Protein AF-A0A8C7A6L4-F1 (afdb_monomer)

pLDDT: mean 85.03, std 14.27, range [32.84, 98.69]

Foldseek 3Di:
DPPPDDQQDADDDDPVCVVPDDPVVVVVNVVSNVSNVVVVVVVVCVCVPPVVVVVVVVVVVVVVVVVVVVVVVVVVVVVVVVVVVVVVVVVVVVVVVVVVPPPDPVVVVCVVDDVVRVVVVVVVVVVVVVVVVCVVCVVVVVVVVVPPDDDDDDDD

Structure (mmCIF, N/CA/C/O backbone):
data_AF-A0A8C7A6L4-F1
#
_entry.id   AF-A0A8C7A6L4-F1
#
loop_
_atom_site.group_PDB
_atom_site.id
_atom_site.type_symbol
_atom_site.label_atom_id
_atom_site.label_alt_id
_atom_site.label_comp_id
_atom_site.label_asym_id
_atom_site.label_entity_id
_atom_site.label_seq_id
_atom_site.pdbx_PDB_ins_code
_atom_site.Cartn_x
_atom_site.Cartn_y
_atom_site.Cartn_z
_atom_site.occupancy
_atom_site.B_iso_or_equiv
_atom_site.auth_seq_id
_atom_site.auth_comp_id
_atom_site.auth_asym_id
_atom_site.auth_atom_id
_atom_site.pdbx_PDB_model_num
ATOM 1 N N . MET A 1 1 ? 13.684 17.029 -31.801 1.00 32.84 1 MET A N 1
ATOM 2 C CA . MET A 1 1 ? 13.966 17.059 -33.250 1.00 32.84 1 MET A CA 1
ATOM 3 C C . MET A 1 1 ? 15.321 16.404 -33.445 1.00 32.84 1 MET A C 1
ATOM 5 O O . MET A 1 1 ? 16.328 17.048 -33.192 1.00 32.84 1 MET A O 1
ATOM 9 N N . THR A 1 2 ? 15.360 15.109 -33.750 1.00 44.78 2 THR A N 1
ATOM 10 C CA . THR A 1 2 ? 16.610 14.430 -34.107 1.00 44.78 2 THR A CA 1
ATOM 11 C C . THR A 1 2 ? 16.866 14.723 -35.576 1.00 44.78 2 THR A C 1
ATOM 13 O O . THR A 1 2 ? 16.169 14.228 -36.457 1.00 44.78 2 THR A O 1
ATOM 16 N N . ASN A 1 3 ? 17.812 15.619 -35.831 1.00 48.66 3 ASN A N 1
ATOM 17 C CA . ASN A 1 3 ? 18.306 15.889 -37.172 1.00 48.66 3 ASN A CA 1
ATOM 18 C C . ASN A 1 3 ? 19.240 14.721 -37.540 1.00 48.66 3 ASN A C 1
ATOM 20 O O . ASN A 1 3 ? 20.456 14.861 -37.480 1.00 48.66 3 ASN A O 1
ATOM 24 N N . GLU A 1 4 ? 18.679 13.525 -37.768 1.00 59.53 4 GLU A N 1
ATOM 25 C CA . GLU A 1 4 ? 19.467 12.394 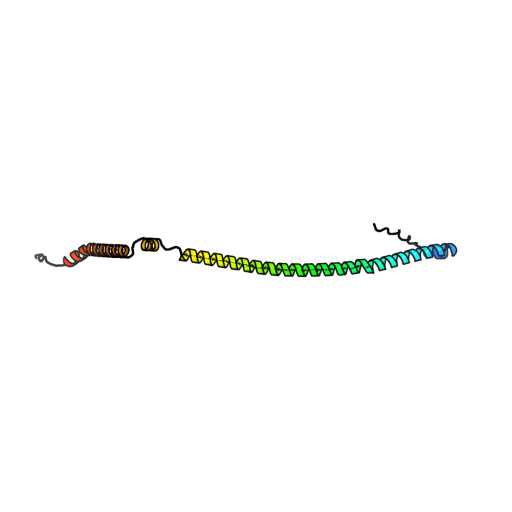-38.266 1.00 59.53 4 GLU A CA 1
ATOM 26 C C . GLU A 1 4 ? 19.794 12.665 -39.734 1.00 59.53 4 GLU A C 1
ATOM 28 O O . GLU A 1 4 ? 18.919 12.680 -40.603 1.00 59.53 4 GLU A O 1
ATOM 33 N N . GLU A 1 5 ? 21.073 12.912 -39.996 1.00 61.06 5 GLU A N 1
ATOM 34 C CA . GLU A 1 5 ? 21.622 12.976 -41.340 1.00 61.06 5 GLU A CA 1
ATOM 35 C C . GLU A 1 5 ? 21.344 11.632 -42.049 1.00 61.06 5 GLU A C 1
ATOM 37 O O . GLU A 1 5 ? 21.531 10.567 -41.448 1.00 61.06 5 GLU A O 1
ATOM 42 N N . PRO A 1 6 ? 20.823 11.633 -43.290 1.00 70.00 6 PRO A N 1
ATOM 43 C CA . PRO A 1 6 ? 20.386 10.404 -43.937 1.00 70.00 6 PRO A CA 1
ATOM 44 C C . PRO A 1 6 ? 21.565 9.445 -44.123 1.00 70.00 6 PRO A C 1
ATOM 46 O O . PRO A 1 6 ? 22.568 9.791 -44.748 1.00 70.00 6 PRO A O 1
ATOM 49 N N . LEU A 1 7 ? 21.412 8.221 -43.604 1.00 72.75 7 LEU A N 1
ATOM 50 C CA . LEU A 1 7 ? 22.427 7.170 -43.683 1.00 72.75 7 LEU A CA 1
ATOM 51 C C . LEU A 1 7 ? 22.925 6.992 -45.130 1.00 72.75 7 LEU A C 1
ATOM 53 O O . LEU A 1 7 ? 22.103 6.924 -46.056 1.00 72.75 7 LEU A O 1
ATOM 57 N N . PRO A 1 8 ? 24.249 6.855 -45.343 1.00 81.62 8 PRO A N 1
ATOM 58 C CA . PRO A 1 8 ? 24.794 6.576 -46.663 1.00 81.62 8 PRO A CA 1
ATOM 59 C C . PRO A 1 8 ? 24.113 5.354 -47.293 1.00 81.62 8 PRO A C 1
ATOM 61 O O . PRO A 1 8 ? 23.812 4.364 -46.629 1.00 81.62 8 PRO A O 1
ATOM 64 N N . LYS A 1 9 ? 23.835 5.398 -48.598 1.00 82.94 9 LYS A N 1
ATOM 65 C CA . LYS A 1 9 ? 23.185 4.267 -49.277 1.00 82.94 9 LYS A CA 1
ATOM 66 C C . LYS A 1 9 ? 24.156 3.091 -49.382 1.00 82.94 9 LYS A C 1
ATOM 68 O O . LYS A 1 9 ? 25.243 3.252 -49.937 1.00 82.94 9 LYS A O 1
ATOM 73 N N . LYS A 1 10 ? 23.726 1.904 -48.938 1.00 85.56 10 LYS A N 1
ATOM 74 C CA . LYS A 1 10 ? 24.480 0.652 -49.099 1.00 85.56 10 LYS A CA 1
ATOM 75 C C . LYS A 1 10 ? 24.699 0.346 -50.579 1.00 85.56 10 LYS A C 1
ATOM 77 O O . LYS A 1 10 ? 23.751 0.03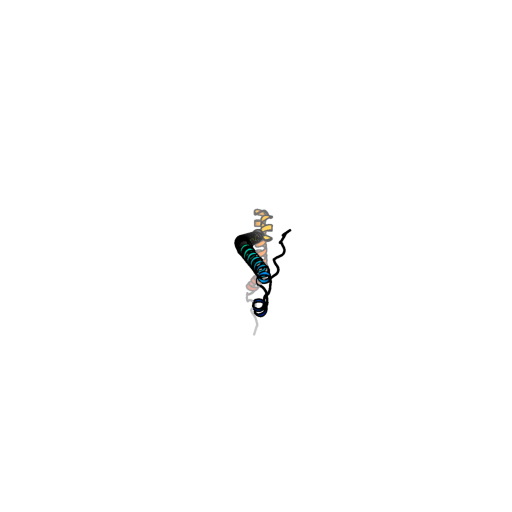1 -51.300 1.00 85.56 10 LYS A O 1
ATOM 82 N N . VAL A 1 11 ? 25.955 0.367 -51.009 1.00 86.25 11 VAL A N 1
ATOM 83 C CA . VAL A 1 11 ? 26.349 -0.118 -52.334 1.00 86.25 11 VAL A CA 1
ATOM 84 C C . VAL A 1 11 ? 26.363 -1.645 -52.321 1.00 86.25 11 VAL A C 1
ATOM 86 O O . VAL A 1 11 ? 26.891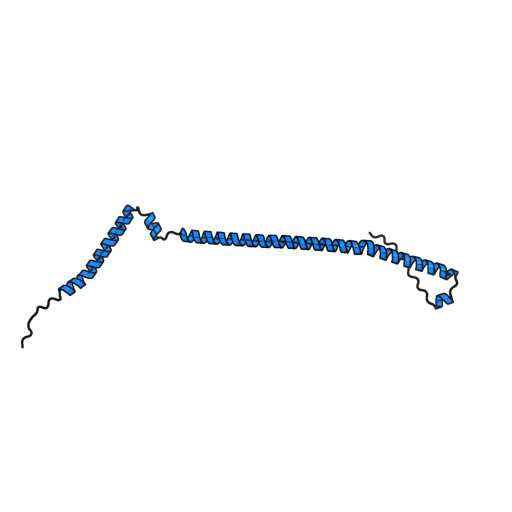 -2.260 -51.395 1.00 86.25 11 VAL A O 1
ATOM 89 N N . ARG A 1 12 ? 25.768 -2.270 -53.341 1.00 83.25 12 ARG A N 1
ATOM 90 C CA . ARG A 1 12 ? 25.876 -3.713 -53.589 1.00 83.25 12 ARG A CA 1
ATOM 91 C C . ARG A 1 12 ? 26.698 -3.922 -54.853 1.00 83.25 12 ARG A C 1
ATOM 93 O O . ARG A 1 12 ? 26.330 -3.401 -55.899 1.00 83.25 12 ARG A O 1
ATOM 100 N N . LEU A 1 13 ? 27.789 -4.668 -54.730 1.00 82.25 13 LEU A N 1
ATOM 101 C CA . LEU A 1 13 ? 28.610 -5.121 -55.847 1.00 82.25 13 LEU A CA 1
ATOM 102 C C . LEU A 1 13 ? 28.545 -6.645 -55.897 1.00 82.25 13 LEU A C 1
ATOM 104 O O . LEU A 1 13 ? 28.670 -7.304 -54.864 1.00 82.25 13 LEU A O 1
ATOM 108 N N . SER A 1 14 ? 28.311 -7.188 -57.084 1.00 82.31 14 SER A N 1
ATOM 109 C CA . SER A 1 14 ? 28.363 -8.620 -57.365 1.00 82.31 14 SER A CA 1
ATOM 110 C C . SER A 1 14 ? 29.768 -9.031 -57.804 1.00 82.31 14 SER A C 1
ATOM 112 O O . SER A 1 14 ? 30.561 -8.201 -58.244 1.00 82.31 14 SER A O 1
ATOM 114 N N . GLU A 1 15 ? 30.088 -10.323 -57.727 1.00 79.25 15 GLU A N 1
ATOM 115 C CA . GLU A 1 15 ? 31.402 -10.837 -58.140 1.00 79.25 15 GLU A CA 1
ATOM 116 C C . GLU A 1 15 ? 31.721 -10.541 -59.619 1.00 79.25 15 GLU A C 1
ATOM 118 O O . GLU A 1 15 ? 32.876 -10.330 -59.987 1.00 79.25 15 GLU A O 1
ATOM 123 N N . THR A 1 16 ? 30.696 -10.474 -60.471 1.00 79.44 16 THR A N 1
ATOM 124 C CA . THR A 1 16 ? 30.830 -10.091 -61.882 1.00 79.44 16 THR A CA 1
ATOM 125 C C . THR A 1 16 ? 31.207 -8.623 -62.056 1.00 79.44 16 THR A C 1
ATOM 127 O O . THR A 1 16 ? 31.995 -8.311 -62.943 1.00 79.44 16 THR A O 1
ATOM 130 N N . ASP A 1 17 ? 30.738 -7.733 -61.180 1.00 81.81 17 ASP A N 1
ATOM 131 C CA . ASP A 1 17 ? 31.070 -6.306 -61.248 1.00 81.81 17 ASP A CA 1
ATOM 132 C C . ASP A 1 17 ? 32.565 -6.076 -60.999 1.00 81.81 17 ASP A C 1
ATOM 134 O O . ASP A 1 17 ? 33.198 -5.287 -61.693 1.00 81.81 17 ASP A O 1
ATOM 138 N N . PHE A 1 18 ? 33.174 -6.839 -60.085 1.00 78.12 18 PHE A N 1
ATOM 139 C CA . PHE A 1 18 ? 34.616 -6.763 -59.824 1.00 78.12 18 PHE A CA 1
ATOM 140 C C . PHE A 1 18 ? 35.480 -7.221 -61.007 1.00 78.12 18 PHE A C 1
ATOM 142 O O . PHE A 1 18 ? 36.638 -6.821 -61.098 1.00 78.12 18 PHE A O 1
ATOM 149 N N . LYS A 1 19 ? 34.937 -8.058 -61.903 1.00 83.19 19 LYS A N 1
ATOM 150 C CA . LYS A 1 19 ? 35.648 -8.562 -63.092 1.00 83.19 19 LYS A CA 1
ATOM 151 C C . LYS A 1 19 ? 35.520 -7.627 -64.297 1.00 83.19 19 LYS A C 1
ATOM 153 O O . LYS A 1 19 ? 36.361 -7.689 -65.187 1.00 83.19 19 LYS A O 1
ATOM 158 N N . VAL A 1 20 ? 34.473 -6.801 -64.340 1.00 83.88 20 VAL A N 1
ATOM 159 C CA . VAL A 1 20 ? 34.110 -5.993 -65.519 1.00 83.88 20 VAL A CA 1
ATOM 160 C C . VAL A 1 20 ? 34.370 -4.498 -65.304 1.00 83.88 20 VAL A C 1
ATOM 162 O O . VAL A 1 20 ? 34.616 -3.778 -66.268 1.00 83.88 20 VAL A O 1
ATOM 165 N N . MET A 1 21 ? 34.343 -4.016 -64.061 1.00 85.12 21 MET A N 1
ATOM 166 C CA . MET A 1 21 ? 34.504 -2.594 -63.766 1.00 85.12 21 MET A CA 1
ATOM 167 C C . MET A 1 21 ? 35.964 -2.135 -63.768 1.00 85.12 21 MET A C 1
ATOM 169 O O . MET A 1 21 ? 36.858 -2.803 -63.246 1.00 85.12 21 MET A O 1
ATOM 173 N N . ALA A 1 22 ? 36.189 -0.925 -64.282 1.00 85.62 22 ALA A N 1
ATOM 174 C CA . ALA A 1 22 ? 37.480 -0.261 -64.186 1.00 85.62 22 ALA A CA 1
ATOM 175 C C . ALA A 1 22 ? 37.779 0.169 -62.740 1.00 85.62 22 ALA A C 1
ATOM 177 O O . ALA A 1 22 ? 36.887 0.502 -61.954 1.00 85.62 22 ALA A O 1
ATOM 178 N N . ARG A 1 23 ? 39.071 0.223 -62.401 1.00 83.44 23 ARG A N 1
ATOM 179 C CA . ARG A 1 23 ? 39.555 0.612 -61.067 1.00 83.44 23 ARG A CA 1
ATOM 180 C C . ARG A 1 23 ? 39.012 1.972 -60.616 1.00 83.44 23 ARG A C 1
ATOM 182 O O . ARG A 1 23 ? 38.650 2.122 -59.451 1.00 83.44 23 ARG A O 1
ATOM 189 N N . ASP A 1 24 ? 38.905 2.921 -61.539 1.00 88.12 24 ASP A N 1
ATOM 190 C CA . ASP A 1 24 ? 38.443 4.284 -61.257 1.00 88.12 24 ASP A CA 1
ATOM 191 C C . ASP A 1 24 ? 36.958 4.345 -60.865 1.00 88.12 24 ASP A C 1
ATOM 193 O O . ASP A 1 24 ? 36.553 5.231 -60.117 1.00 88.12 24 ASP A O 1
ATOM 197 N N . GLU A 1 25 ? 36.152 3.365 -61.283 1.00 86.06 25 GLU A N 1
ATOM 198 C CA . GLU A 1 25 ? 34.740 3.247 -60.899 1.00 86.06 25 GLU A CA 1
ATOM 199 C C . GLU A 1 25 ? 34.546 2.458 -59.597 1.00 86.06 25 GLU A C 1
ATOM 201 O O . GLU A 1 25 ? 33.564 2.654 -58.873 1.00 86.06 25 GLU A O 1
ATOM 206 N N . LEU A 1 26 ? 35.490 1.572 -59.269 1.00 86.38 26 LEU A N 1
ATOM 207 C CA . LEU A 1 26 ? 35.439 0.752 -58.061 1.00 86.38 26 LEU A CA 1
ATOM 208 C C . LEU A 1 26 ? 35.784 1.559 -56.802 1.00 86.38 26 LEU A C 1
ATOM 210 O O . LEU A 1 26 ? 35.140 1.397 -55.766 1.00 86.38 26 LEU A O 1
ATOM 214 N N . ILE A 1 27 ? 36.762 2.464 -56.899 1.00 87.81 27 ILE A N 1
ATOM 215 C CA . ILE A 1 27 ? 37.212 3.328 -55.796 1.00 87.81 27 ILE A CA 1
ATOM 216 C C . ILE A 1 27 ? 36.063 4.138 -55.161 1.00 87.81 27 ILE A C 1
ATOM 218 O O . ILE A 1 27 ? 35.908 4.061 -53.940 1.00 87.81 27 ILE A O 1
ATOM 222 N N . PRO A 1 28 ? 35.239 4.904 -55.908 1.00 88.88 28 PRO A N 1
ATOM 223 C CA . PRO A 1 28 ? 34.152 5.675 -55.306 1.00 88.88 28 PRO A CA 1
ATOM 224 C C . PRO A 1 28 ? 33.073 4.779 -54.684 1.00 88.88 28 PRO A C 1
ATOM 226 O O . PRO A 1 28 ? 32.531 5.119 -53.633 1.00 88.88 28 PRO A O 1
ATOM 229 N N . ARG A 1 29 ? 32.797 3.607 -55.272 1.00 87.00 29 ARG A N 1
ATOM 230 C CA . ARG A 1 29 ? 31.841 2.632 -54.721 1.00 87.00 29 ARG A CA 1
ATOM 231 C C . ARG A 1 29 ? 32.334 2.000 -53.420 1.00 87.00 29 ARG A C 1
ATOM 233 O O . ARG A 1 29 ? 31.542 1.824 -52.497 1.00 87.00 29 ARG A O 1
ATOM 240 N N . TRP A 1 30 ? 33.629 1.701 -53.330 1.00 87.25 30 TRP A N 1
ATOM 241 C CA . TRP A 1 30 ? 34.256 1.223 -52.099 1.00 87.25 30 TRP A CA 1
ATOM 242 C C . TRP A 1 30 ? 34.227 2.293 -51.003 1.00 87.25 30 TRP A C 1
ATOM 244 O O . TRP A 1 30 ? 33.763 2.004 -49.906 1.00 87.25 30 TRP A O 1
ATOM 254 N N . LYS A 1 31 ? 34.587 3.546 -51.318 1.00 89.38 31 LYS A N 1
ATOM 255 C CA . LYS A 1 31 ? 34.488 4.673 -50.370 1.00 89.38 31 LYS A CA 1
ATOM 256 C C . LYS A 1 31 ? 33.063 4.883 -49.854 1.00 89.38 31 LYS A C 1
ATOM 258 O O . LYS A 1 31 ? 32.862 5.163 -48.679 1.00 89.38 31 LYS A O 1
ATOM 263 N N . GLN A 1 32 ? 32.058 4.726 -50.716 1.00 89.31 32 GLN A N 1
ATOM 264 C CA . GLN A 1 32 ? 30.658 4.812 -50.303 1.00 89.31 32 GLN A CA 1
ATOM 265 C C . GLN A 1 32 ? 30.254 3.650 -49.379 1.00 89.31 32 GLN A C 1
ATOM 267 O O . GLN A 1 32 ? 29.480 3.851 -48.444 1.00 89.31 32 GLN A O 1
ATOM 272 N N . TYR A 1 33 ? 30.771 2.441 -49.619 1.00 89.12 33 TYR A N 1
ATOM 273 C CA . TYR A 1 33 ? 30.561 1.304 -48.724 1.00 89.12 33 TYR A CA 1
ATOM 274 C C . TYR A 1 33 ? 31.258 1.506 -47.371 1.00 89.12 33 TYR A C 1
ATOM 276 O O . TYR A 1 33 ? 30.648 1.252 -46.338 1.00 89.12 33 TYR A O 1
ATOM 284 N N . GLU A 1 34 ? 32.490 2.013 -47.367 1.00 91.69 34 GLU A N 1
ATOM 285 C CA . GLU A 1 34 ? 33.244 2.351 -46.154 1.00 91.69 34 GLU A CA 1
ATOM 286 C C . GLU A 1 34 ? 32.509 3.407 -45.316 1.00 91.69 34 GLU A C 1
ATOM 288 O O . GLU A 1 34 ? 32.274 3.190 -44.130 1.00 91.69 34 GLU A O 1
ATOM 293 N N . ALA A 1 35 ? 32.014 4.478 -45.946 1.00 91.56 35 ALA A N 1
ATOM 294 C CA . ALA A 1 35 ? 31.192 5.488 -45.277 1.00 91.56 35 ALA A CA 1
ATOM 295 C C . ALA A 1 35 ? 29.893 4.903 -44.690 1.00 91.56 35 ALA A C 1
ATOM 297 O O . ALA A 1 35 ? 29.473 5.282 -43.598 1.00 91.56 35 ALA A O 1
ATOM 298 N N . TYR A 1 36 ? 29.252 3.962 -45.392 1.00 92.31 36 TYR A N 1
ATOM 299 C CA . TYR A 1 36 ? 28.073 3.262 -44.877 1.00 92.31 36 TYR A CA 1
ATOM 300 C C . TYR A 1 36 ? 28.395 2.398 -43.652 1.00 92.31 36 TYR A C 1
ATOM 302 O O . TYR A 1 36 ? 27.646 2.430 -42.677 1.00 92.31 36 TYR A O 1
ATOM 310 N N . VAL A 1 37 ? 29.499 1.645 -43.688 1.00 92.25 37 VAL A N 1
ATOM 311 C CA . VAL A 1 37 ? 29.950 0.822 -42.556 1.00 92.25 37 VAL A CA 1
ATOM 312 C C . VAL A 1 37 ? 30.278 1.704 -41.355 1.00 92.25 37 VAL A C 1
ATOM 314 O O . VAL A 1 37 ? 29.744 1.460 -40.279 1.00 92.25 37 VAL A O 1
ATOM 317 N N . GLN A 1 38 ? 31.045 2.777 -41.553 1.00 93.56 38 GLN A N 1
ATOM 318 C CA . GLN A 1 38 ? 31.398 3.714 -40.487 1.00 93.56 38 GLN A CA 1
ATOM 319 C C . GLN A 1 38 ? 30.154 4.348 -39.842 1.00 93.56 38 GLN A C 1
ATOM 321 O O . GLN A 1 38 ? 30.076 4.464 -38.620 1.00 93.56 38 GLN A O 1
ATOM 326 N N . ALA A 1 39 ? 29.147 4.711 -40.644 1.00 91.81 39 ALA A N 1
ATOM 327 C CA . ALA A 1 39 ? 27.885 5.239 -40.129 1.00 91.81 39 ALA A CA 1
ATOM 328 C C . ALA A 1 39 ? 27.094 4.196 -39.315 1.00 91.81 39 ALA A C 1
ATOM 330 O O . ALA A 1 39 ? 26.495 4.533 -38.294 1.00 91.81 39 ALA A O 1
ATOM 331 N N . LEU A 1 40 ? 27.092 2.926 -39.740 1.00 90.94 40 LEU A N 1
ATOM 332 C CA . LEU A 1 40 ? 26.455 1.842 -38.985 1.00 90.94 40 LEU A CA 1
ATOM 333 C C . LEU A 1 40 ? 27.177 1.546 -37.668 1.00 90.94 40 LEU A C 1
ATOM 335 O O . LEU A 1 40 ? 26.515 1.344 -36.652 1.00 90.94 40 LEU A O 1
ATOM 339 N N . GLU A 1 41 ? 28.508 1.515 -37.685 1.00 91.88 41 GLU A N 1
ATOM 340 C CA . GLU A 1 41 ? 29.330 1.297 -36.494 1.00 91.88 41 GLU A CA 1
ATOM 341 C C . GLU A 1 41 ? 29.126 2.422 -35.477 1.00 91.88 41 GLU A C 1
ATOM 343 O O . GLU A 1 41 ? 28.876 2.130 -34.309 1.00 91.88 41 GLU A O 1
ATOM 348 N N . GLY A 1 42 ? 29.111 3.683 -35.929 1.00 89.50 42 GLY A N 1
ATOM 349 C CA . GLY A 1 42 ? 28.792 4.838 -35.084 1.00 89.50 42 GLY A CA 1
ATOM 350 C C . GLY A 1 42 ? 27.400 4.735 -34.453 1.00 89.50 42 GLY A C 1
ATOM 351 O O . GLY A 1 42 ? 27.245 4.851 -33.238 1.00 89.50 42 GLY A O 1
ATOM 352 N N . LYS A 1 43 ? 26.380 4.397 -35.254 1.00 88.75 43 LYS A N 1
ATOM 353 C CA . LYS A 1 43 ? 25.015 4.215 -34.739 1.00 88.75 43 LYS A CA 1
ATOM 354 C C . LYS A 1 43 ? 24.923 3.070 -33.727 1.00 88.75 43 LYS A C 1
ATOM 356 O O . LYS A 1 43 ? 24.207 3.187 -32.735 1.00 88.75 43 LYS A O 1
ATOM 361 N N . TYR A 1 44 ? 25.643 1.971 -33.953 1.00 87.31 44 TYR A N 1
ATOM 362 C CA . TYR A 1 44 ? 25.703 0.850 -33.014 1.00 87.31 44 TYR A CA 1
ATOM 363 C C . TYR A 1 44 ? 26.360 1.250 -31.688 1.00 87.31 44 TYR A C 1
ATOM 365 O O . TYR A 1 44 ? 25.846 0.900 -30.625 1.00 87.31 44 TYR A O 1
ATOM 373 N N . THR A 1 45 ? 27.463 2.005 -31.728 1.00 87.69 45 THR A N 1
ATOM 374 C CA . THR A 1 45 ? 28.117 2.493 -30.507 1.00 87.69 45 THR A CA 1
ATOM 375 C C . THR A 1 45 ? 27.229 3.456 -29.727 1.00 87.69 45 THR A C 1
ATOM 377 O O . THR A 1 45 ? 27.147 3.331 -28.506 1.00 87.69 45 THR A O 1
ATOM 380 N N . ASP A 1 46 ? 26.507 4.343 -30.414 1.00 86.12 46 ASP A N 1
ATOM 381 C CA . ASP A 1 46 ? 25.602 5.309 -29.782 1.00 86.12 46 ASP A CA 1
ATOM 382 C C . ASP A 1 46 ? 24.418 4.610 -29.096 1.00 86.12 46 ASP A C 1
ATOM 384 O O . ASP A 1 46 ? 24.147 4.854 -27.916 1.00 86.12 46 ASP A O 1
ATOM 388 N N . LEU A 1 47 ? 23.770 3.674 -29.804 1.00 84.44 47 LEU A N 1
ATOM 389 C CA . LEU A 1 47 ? 22.692 2.833 -29.269 1.00 84.44 47 LEU A CA 1
ATOM 390 C C . LEU A 1 47 ? 23.151 2.044 -28.036 1.00 84.44 47 LEU A C 1
ATOM 392 O O . LEU A 1 47 ? 22.446 1.971 -27.029 1.00 84.44 47 LEU A O 1
ATOM 396 N N . ASN A 1 48 ? 24.341 1.447 -28.100 1.00 82.06 48 ASN A N 1
ATOM 397 C CA . ASN A 1 48 ? 24.850 0.616 -27.016 1.00 82.06 48 ASN A CA 1
ATOM 398 C C . ASN A 1 48 ? 25.293 1.443 -25.796 1.00 82.06 48 ASN A C 1
ATOM 400 O O . ASN A 1 48 ? 25.140 0.987 -24.665 1.00 82.06 48 ASN A O 1
ATOM 404 N N . SER A 1 49 ? 25.838 2.645 -26.009 1.00 78.12 49 SER A N 1
ATOM 405 C CA . SER A 1 49 ? 26.386 3.478 -24.933 1.00 78.12 49 SER A CA 1
ATOM 406 C C . SER A 1 49 ? 25.341 4.285 -24.175 1.00 78.12 49 SER A C 1
ATOM 408 O O . SER A 1 49 ? 25.551 4.515 -22.987 1.00 78.12 49 SER A O 1
ATOM 410 N N . ASN A 1 50 ? 24.279 4.759 -24.831 1.00 77.69 50 ASN A N 1
ATOM 411 C CA . ASN A 1 50 ? 23.324 5.688 -24.215 1.00 77.69 50 ASN A CA 1
ATOM 412 C C . ASN A 1 50 ? 21.955 5.053 -23.982 1.00 77.69 50 ASN A C 1
ATOM 414 O O . ASN A 1 50 ? 21.401 5.179 -22.889 1.00 77.69 50 ASN A O 1
ATOM 418 N N . ASP A 1 51 ? 21.420 4.346 -24.977 1.00 81.94 51 ASP A N 1
ATOM 419 C CA . ASP A 1 51 ? 20.057 3.829 -24.880 1.00 81.94 51 ASP A CA 1
ATOM 420 C C . ASP A 1 51 ? 20.015 2.570 -24.015 1.00 81.94 51 ASP A C 1
ATOM 422 O O . ASP A 1 51 ? 19.231 2.488 -23.075 1.00 81.94 51 ASP A O 1
ATOM 426 N N . VAL A 1 52 ? 20.892 1.594 -24.263 1.00 85.88 52 VAL A N 1
ATOM 427 C CA . VAL A 1 52 ? 20.850 0.314 -23.532 1.00 85.88 52 VAL A CA 1
ATOM 428 C C . VAL A 1 52 ? 21.248 0.472 -22.060 1.00 85.88 52 VAL A C 1
ATOM 430 O O . VAL A 1 52 ? 20.595 -0.086 -21.174 1.00 85.88 52 VAL A O 1
ATOM 433 N N . THR A 1 53 ? 22.304 1.231 -21.779 1.00 87.50 53 THR A N 1
ATOM 434 C CA . THR A 1 53 ? 22.784 1.501 -20.412 1.00 87.50 53 THR A CA 1
ATOM 435 C C . THR A 1 53 ? 21.794 2.370 -19.639 1.00 87.50 53 THR A C 1
ATOM 437 O O . THR A 1 53 ? 21.395 1.998 -18.536 1.00 87.50 53 THR A O 1
ATOM 440 N N . GLY A 1 54 ? 21.324 3.470 -20.238 1.00 90.88 54 GLY A N 1
ATOM 441 C CA . GLY A 1 54 ? 20.361 4.379 -19.627 1.00 90.88 54 GLY A CA 1
ATOM 442 C C . GLY A 1 54 ? 19.025 3.697 -19.342 1.00 90.88 54 GLY A C 1
ATOM 443 O O . GLY A 1 54 ? 18.466 3.863 -18.256 1.00 90.88 54 GLY A O 1
ATOM 444 N N . LEU A 1 55 ? 18.540 2.859 -20.268 1.00 93.19 55 LEU A N 1
ATOM 445 C CA . LEU A 1 55 ? 17.333 2.063 -20.047 1.00 93.19 55 LEU A CA 1
ATOM 446 C C . LEU A 1 55 ? 17.515 1.083 -18.891 1.00 93.19 55 LEU A C 1
ATOM 448 O O . LEU A 1 55 ? 16.651 1.037 -18.018 1.00 93.19 55 LEU A O 1
ATOM 452 N N . ARG A 1 56 ? 18.644 0.367 -18.825 1.00 92.88 56 ARG A N 1
ATOM 453 C CA . ARG A 1 56 ? 18.932 -0.562 -17.723 1.00 92.88 56 ARG A CA 1
ATOM 454 C C . ARG A 1 56 ? 18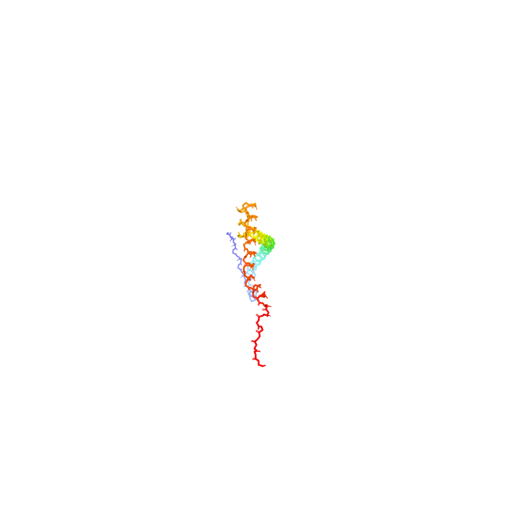.977 0.147 -16.366 1.00 92.88 56 ARG A C 1
ATOM 456 O O . ARG A 1 56 ? 18.370 -0.328 -15.411 1.00 92.88 56 ARG A O 1
ATOM 463 N N . GLU A 1 57 ? 19.647 1.293 -16.275 1.00 94.25 57 GLU A N 1
ATOM 464 C CA . GLU A 1 57 ? 19.676 2.084 -15.038 1.00 94.25 57 GLU A CA 1
ATOM 465 C C . GLU A 1 57 ? 18.285 2.602 -14.653 1.00 94.25 57 GLU A C 1
ATOM 467 O O . GLU A 1 57 ? 17.926 2.630 -13.472 1.00 94.25 57 GLU A O 1
ATOM 472 N N . SER A 1 58 ? 17.484 3.016 -15.639 1.00 95.31 58 SER A N 1
ATOM 473 C CA . SER A 1 58 ? 16.115 3.481 -15.407 1.00 95.31 58 SER A CA 1
ATOM 474 C C . SER A 1 58 ? 15.200 2.352 -14.922 1.00 95.31 58 SER A C 1
ATOM 476 O O . SER A 1 58 ? 14.425 2.550 -13.985 1.00 95.31 58 SER A O 1
ATOM 478 N N . GLU A 1 59 ? 15.343 1.155 -15.494 1.00 96.69 59 GLU A N 1
ATOM 479 C CA . GLU A 1 59 ? 14.627 -0.055 -15.096 1.00 96.69 59 GLU A CA 1
ATOM 480 C C . GLU A 1 59 ? 14.976 -0.431 -13.653 1.00 96.69 59 GLU A C 1
ATOM 482 O O . GLU A 1 59 ? 14.085 -0.677 -12.836 1.00 96.69 59 GLU A O 1
ATOM 487 N N . GLU A 1 60 ? 16.263 -0.412 -13.302 1.00 97.50 60 GLU A N 1
ATOM 488 C CA . GLU A 1 60 ? 16.718 -0.739 -11.953 1.00 97.50 60 GLU A CA 1
ATOM 489 C C . GLU A 1 60 ? 16.213 0.274 -10.914 1.00 97.50 60 GLU A C 1
ATOM 491 O O . GLU A 1 60 ? 15.707 -0.123 -9.860 1.00 97.50 60 GLU A O 1
ATOM 496 N N . LYS A 1 61 ? 16.241 1.576 -11.231 1.00 97.81 61 LYS A N 1
ATOM 497 C CA . LYS A 1 61 ? 15.657 2.624 -10.374 1.00 97.81 61 LYS A CA 1
ATOM 498 C C . LYS A 1 61 ? 14.154 2.436 -10.176 1.00 97.81 61 LYS A C 1
ATOM 500 O O . LYS A 1 61 ? 13.675 2.538 -9.046 1.00 97.81 61 LYS A O 1
ATOM 505 N N . LEU A 1 62 ? 13.410 2.144 -11.244 1.00 98.00 62 LEU A N 1
ATOM 506 C CA . LEU A 1 62 ? 11.968 1.891 -11.162 1.00 98.00 62 LEU A CA 1
ATOM 507 C C . LEU A 1 62 ? 11.664 0.657 -10.311 1.00 98.00 62 LEU A C 1
ATOM 509 O O . LEU A 1 62 ? 10.772 0.697 -9.464 1.00 98.00 62 LEU A O 1
ATOM 513 N N . LYS A 1 63 ? 12.446 -0.414 -10.465 1.00 98.31 63 LYS A N 1
ATOM 514 C CA . LYS A 1 63 ? 12.306 -1.633 -9.665 1.00 98.31 63 LYS A CA 1
ATOM 515 C C . LYS A 1 63 ? 12.563 -1.378 -8.178 1.00 98.31 63 LYS A C 1
ATOM 517 O O . LYS A 1 63 ? 11.799 -1.851 -7.336 1.00 98.31 63 LYS A O 1
ATOM 522 N N . GLN A 1 64 ? 13.589 -0.593 -7.844 1.00 98.25 64 GLN A N 1
ATOM 523 C CA . GLN A 1 64 ? 13.863 -0.187 -6.461 1.00 98.25 64 GLN A CA 1
ATOM 524 C C . GLN A 1 64 ? 12.724 0.662 -5.879 1.00 98.25 64 GLN A C 1
ATOM 526 O O . GLN A 1 64 ? 12.275 0.403 -4.762 1.00 98.25 64 GLN A O 1
ATOM 531 N N . GLN A 1 65 ? 12.203 1.633 -6.639 1.00 98.25 65 GLN A N 1
ATOM 532 C CA . GLN A 1 65 ? 11.052 2.439 -6.212 1.00 98.25 65 GLN A CA 1
ATOM 533 C C . GLN A 1 65 ? 9.803 1.585 -5.983 1.00 98.25 65 GLN A C 1
ATOM 535 O O . GLN A 1 65 ? 9.109 1.772 -4.984 1.00 98.25 65 GLN A O 1
ATOM 540 N N . GLN A 1 66 ? 9.534 0.626 -6.870 1.00 98.19 66 GLN A N 1
ATOM 541 C CA . GLN A 1 66 ? 8.412 -0.295 -6.725 1.00 98.19 66 GLN A CA 1
ATOM 542 C C . GLN A 1 66 ? 8.549 -1.142 -5.455 1.00 98.19 66 GLN A C 1
ATOM 544 O O . GLN A 1 66 ? 7.591 -1.265 -4.693 1.00 98.19 66 GLN A O 1
ATOM 549 N N . GLN A 1 67 ? 9.739 -1.690 -5.197 1.00 98.44 67 GLN A N 1
ATOM 550 C CA . GLN A 1 67 ? 9.996 -2.497 -4.006 1.00 98.44 67 GLN A CA 1
ATOM 551 C C . GLN A 1 67 ? 9.822 -1.684 -2.715 1.00 98.44 67 GLN A C 1
ATOM 553 O O . GLN A 1 67 ? 9.194 -2.155 -1.766 1.00 98.44 67 GLN A O 1
ATOM 558 N N . GLU A 1 68 ? 10.339 -0.456 -2.682 1.00 98.31 68 GLU A N 1
ATOM 559 C CA . GLU A 1 68 ? 10.183 0.445 -1.539 1.00 98.31 68 GLU A CA 1
ATOM 560 C C . GLU A 1 68 ? 8.716 0.852 -1.333 1.00 98.31 68 GLU A C 1
ATOM 562 O O . GLU A 1 68 ? 8.224 0.846 -0.203 1.00 98.31 68 GLU A O 1
ATOM 567 N N . SER A 1 69 ? 7.979 1.136 -2.411 1.00 98.12 69 SER A N 1
ATOM 568 C CA . SER A 1 69 ? 6.543 1.422 -2.341 1.00 98.12 69 SER A CA 1
ATOM 569 C C . SER A 1 69 ? 5.762 0.234 -1.778 1.00 98.12 69 SER A C 1
ATOM 571 O O . SER A 1 69 ? 4.991 0.404 -0.835 1.00 98.12 69 SER A O 1
ATOM 573 N N . ALA A 1 70 ? 6.017 -0.979 -2.274 1.00 98.44 70 ALA A N 1
ATOM 574 C CA . ALA A 1 70 ? 5.376 -2.196 -1.779 1.00 98.44 70 ALA A CA 1
ATOM 575 C C . ALA A 1 70 ? 5.705 -2.459 -0.298 1.00 98.44 70 ALA A C 1
ATOM 577 O O . ALA A 1 70 ? 4.843 -2.851 0.489 1.00 98.44 70 ALA A O 1
ATOM 578 N N . ARG A 1 71 ? 6.947 -2.191 0.129 1.00 98.56 71 ARG A N 1
ATOM 579 C CA . ARG A 1 71 ? 7.337 -2.273 1.543 1.00 98.56 71 ARG A CA 1
ATOM 580 C C . ARG A 1 71 ? 6.547 -1.282 2.404 1.00 98.56 71 ARG A C 1
ATOM 582 O O . ARG A 1 71 ? 6.079 -1.660 3.478 1.00 98.56 71 ARG A O 1
ATOM 589 N N . ARG A 1 72 ? 6.390 -0.033 1.953 1.00 98.56 72 ARG A N 1
ATOM 590 C CA . ARG A 1 72 ? 5.601 0.992 2.660 1.00 98.56 72 ARG A CA 1
ATOM 591 C C . ARG A 1 72 ? 4.132 0.606 2.752 1.00 98.56 72 ARG A C 1
ATOM 593 O O . ARG A 1 72 ? 3.555 0.715 3.830 1.00 98.56 72 ARG A O 1
ATOM 60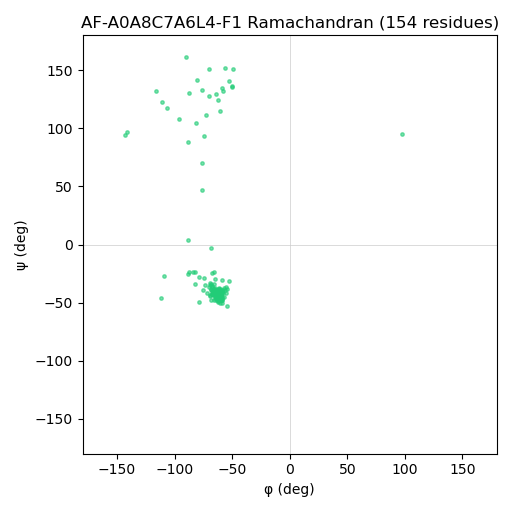0 N N . GLU A 1 73 ? 3.559 0.120 1.659 1.00 98.38 73 GLU A N 1
ATOM 601 C CA . GLU A 1 73 ? 2.176 -0.351 1.607 1.00 98.38 73 GLU A CA 1
ATOM 602 C C . GLU A 1 73 ? 1.935 -1.480 2.612 1.00 98.38 73 GLU A C 1
ATOM 604 O O . GLU A 1 73 ? 1.032 -1.379 3.437 1.00 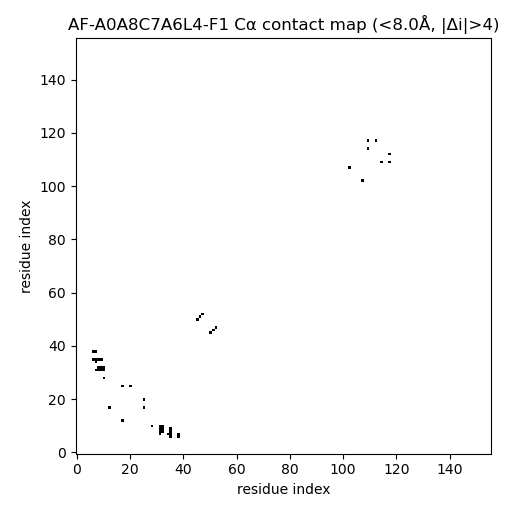98.38 73 GLU A O 1
ATOM 609 N N . ASN A 1 74 ? 2.813 -2.485 2.657 1.00 98.50 74 ASN A N 1
ATOM 610 C CA . ASN A 1 74 ? 2.705 -3.584 3.621 1.00 98.50 74 ASN A CA 1
ATOM 611 C C . ASN A 1 74 ? 2.730 -3.103 5.083 1.00 98.50 74 ASN A C 1
ATOM 613 O O . ASN A 1 74 ? 1.983 -3.608 5.923 1.00 98.50 74 ASN A O 1
ATOM 617 N N . ILE A 1 75 ? 3.557 -2.101 5.401 1.00 98.56 75 ILE A N 1
ATOM 618 C CA . ILE A 1 75 ? 3.588 -1.500 6.744 1.00 98.56 75 ILE A CA 1
ATOM 619 C C . ILE A 1 75 ? 2.268 -0.785 7.049 1.00 98.56 75 ILE A C 1
ATOM 621 O O . ILE A 1 75 ? 1.764 -0.882 8.169 1.00 98.56 75 ILE A O 1
ATOM 625 N N . LEU A 1 76 ? 1.715 -0.056 6.078 1.00 98.56 76 LEU A N 1
ATOM 626 C CA . LEU A 1 76 ? 0.438 0.636 6.242 1.00 98.56 76 LEU A CA 1
ATOM 627 C C . LEU A 1 76 ? -0.709 -0.353 6.446 1.00 98.56 76 LEU A C 1
ATOM 629 O O . LEU A 1 76 ? -1.508 -0.142 7.353 1.00 98.56 76 LEU A O 1
ATOM 633 N N . VAL A 1 77 ? -0.742 -1.451 5.690 1.00 98.69 77 VAL A N 1
ATOM 634 C CA . VAL A 1 77 ? -1.734 -2.525 5.852 1.00 98.69 77 VAL A CA 1
ATOM 635 C C . VAL A 1 77 ? -1.660 -3.132 7.252 1.00 98.69 77 VAL A C 1
ATOM 637 O O . VAL A 1 77 ? -2.680 -3.237 7.926 1.00 98.69 77 VAL A O 1
ATOM 640 N N . MET A 1 78 ? -0.460 -3.462 7.738 1.00 98.62 78 MET A N 1
ATOM 641 C CA . MET A 1 78 ? -0.291 -4.000 9.092 1.00 98.62 78 MET A CA 1
ATOM 642 C C . MET A 1 78 ? -0.780 -3.014 10.163 1.00 98.62 78 MET A C 1
ATOM 644 O O . MET A 1 78 ? -1.504 -3.401 11.075 1.00 98.62 78 MET A O 1
ATOM 648 N N . ARG A 1 79 ? -0.427 -1.726 10.039 1.00 98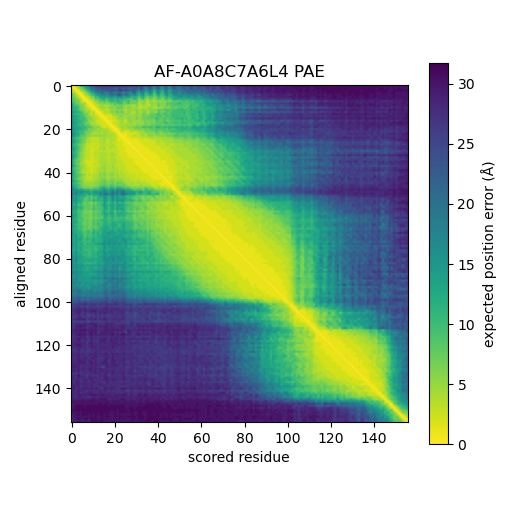.62 79 ARG A N 1
ATOM 649 C CA . ARG A 1 79 ? -0.884 -0.680 10.970 1.00 98.62 79 ARG A CA 1
ATOM 650 C C . ARG A 1 79 ? -2.396 -0.493 10.929 1.00 98.62 79 ARG A C 1
ATOM 652 O O . ARG A 1 79 ? -2.998 -0.284 11.978 1.00 98.62 79 ARG A O 1
ATOM 659 N N . LEU A 1 80 ? -2.991 -0.549 9.739 1.00 98.62 80 LEU A N 1
ATOM 660 C CA . LEU A 1 80 ? -4.433 -0.454 9.561 1.00 98.62 80 LEU A CA 1
ATOM 661 C C . LEU A 1 80 ? -5.132 -1.619 10.263 1.00 98.62 80 LEU A C 1
ATOM 663 O O . LEU A 1 80 ? -6.012 -1.372 11.077 1.00 98.62 80 LEU A O 1
ATOM 667 N N . ALA A 1 81 ? -4.664 -2.851 10.049 1.00 98.44 81 ALA A N 1
ATOM 668 C CA . ALA A 1 81 ? -5.203 -4.034 10.715 1.00 98.44 81 ALA A CA 1
ATOM 669 C C . ALA A 1 81 ? -5.117 -3.925 12.249 1.00 98.44 81 ALA A C 1
ATOM 671 O O . ALA A 1 81 ? -6.081 -4.231 12.947 1.00 98.44 81 ALA A O 1
ATOM 672 N N . THR A 1 82 ? -4.002 -3.416 12.792 1.00 98.50 82 THR A N 1
ATOM 673 C CA . THR A 1 82 ? -3.889 -3.146 14.237 1.00 98.50 82 THR A CA 1
ATOM 674 C C . THR A 1 82 ? -4.915 -2.114 14.705 1.00 98.50 82 THR A C 1
ATOM 676 O O . THR A 1 82 ? -5.559 -2.311 15.731 1.00 98.50 82 THR A O 1
ATOM 679 N N . LYS A 1 83 ? -5.113 -1.024 13.955 1.00 98.50 83 LYS A N 1
ATOM 680 C CA . LYS A 1 83 ? -6.104 0.006 14.306 1.00 98.50 83 LYS A CA 1
ATOM 681 C C . LYS A 1 83 ? -7.539 -0.514 14.234 1.00 98.50 83 LYS A C 1
ATOM 683 O O . LYS A 1 83 ? -8.349 -0.172 15.092 1.00 98.50 83 LYS A O 1
ATOM 688 N N . GLU A 1 84 ? -7.851 -1.351 13.251 1.00 98.38 84 GLU A N 1
ATOM 689 C CA . GLU A 1 84 ? -9.151 -2.016 13.142 1.00 98.38 84 GLU A CA 1
ATOM 690 C C . GLU A 1 84 ? -9.398 -2.959 14.323 1.00 98.38 84 GLU A C 1
ATOM 692 O O . GLU A 1 84 ? -10.487 -2.939 14.899 1.00 98.38 84 GLU A O 1
ATOM 697 N N . GLN A 1 85 ? -8.380 -3.717 14.739 1.00 98.56 85 GLN A N 1
ATOM 698 C CA . GLN A 1 85 ? -8.458 -4.563 15.926 1.00 98.56 85 GLN A CA 1
ATOM 699 C C . GLN A 1 85 ? -8.700 -3.734 17.200 1.00 98.56 85 GLN A C 1
ATOM 701 O O . GLN A 1 85 ? -9.641 -4.019 17.938 1.00 98.56 85 GLN A O 1
ATOM 706 N N . GLU A 1 86 ? -7.926 -2.668 17.434 1.00 98.19 86 GLU A N 1
ATOM 707 C CA . GLU A 1 86 ? -8.115 -1.767 18.585 1.00 98.19 86 GLU A CA 1
ATOM 708 C C . GLU A 1 86 ? -9.545 -1.185 18.628 1.00 98.19 86 GLU A C 1
ATOM 710 O O . GLU A 1 86 ? -10.164 -1.074 19.690 1.00 98.19 86 GLU A O 1
ATOM 715 N N . MET A 1 87 ? -10.112 -0.838 17.467 1.00 98.25 87 MET A N 1
ATOM 716 C CA . MET A 1 87 ? -11.482 -0.327 17.364 1.00 98.25 87 MET A CA 1
ATOM 717 C C . MET A 1 87 ? -12.533 -1.397 17.705 1.00 98.25 87 MET A C 1
ATOM 719 O O . MET A 1 87 ? -13.529 -1.097 18.377 1.00 98.25 87 MET A O 1
ATOM 723 N N . GLN A 1 88 ? -12.324 -2.643 17.271 1.00 98.50 88 GLN A N 1
ATOM 724 C CA . GLN A 1 88 ? -13.188 -3.773 17.627 1.00 98.50 88 GLN A CA 1
ATOM 725 C C . GLN A 1 88 ? -13.126 -4.079 19.130 1.00 98.50 88 GLN A C 1
ATOM 727 O O . GLN A 1 88 ? -14.165 -4.292 19.763 1.00 98.50 88 GLN A O 1
ATOM 732 N N . GLU A 1 89 ? -11.936 -4.031 19.730 1.00 98.19 89 GLU A N 1
ATOM 733 C CA . GLU A 1 89 ? -11.741 -4.202 21.173 1.00 98.19 89 GLU A CA 1
ATOM 734 C C . GLU A 1 89 ? -12.452 -3.097 21.969 1.00 98.19 89 GLU A C 1
ATOM 736 O O . GLU A 1 89 ? -13.192 -3.390 22.912 1.00 98.19 89 GLU A O 1
ATOM 741 N N . CYS A 1 90 ? -12.326 -1.835 21.545 1.00 98.00 90 CYS A N 1
ATOM 742 C CA . CYS A 1 90 ? -13.045 -0.707 22.144 1.00 98.00 90 CYS A CA 1
ATOM 743 C C . CYS A 1 90 ? -14.570 -0.887 22.048 1.00 98.00 90 CYS A C 1
ATOM 745 O O . CYS A 1 90 ? -15.292 -0.723 23.034 1.00 98.00 90 CYS A O 1
ATOM 747 N N . THR A 1 91 ? -15.072 -1.307 20.883 1.00 97.56 91 THR A N 1
ATOM 748 C CA . THR A 1 91 ? -16.501 -1.595 20.682 1.00 97.56 91 THR A CA 1
ATOM 749 C C . THR A 1 91 ? -16.986 -2.692 21.630 1.00 97.56 91 THR A C 1
ATOM 751 O O . THR A 1 91 ? -18.049 -2.559 22.241 1.00 97.56 91 THR A O 1
ATOM 754 N N . THR A 1 92 ? -16.186 -3.742 21.805 1.00 97.44 92 THR A N 1
ATOM 755 C CA . THR A 1 92 ? -16.478 -4.849 22.724 1.00 97.44 92 THR A CA 1
ATOM 756 C C . THR A 1 92 ? -16.524 -4.370 24.177 1.00 97.44 92 THR A C 1
ATOM 758 O O . THR A 1 92 ? -17.475 -4.682 24.894 1.00 97.44 92 THR A O 1
ATOM 761 N N . GLN A 1 93 ? -15.563 -3.546 24.611 1.00 97.19 93 GLN A N 1
ATOM 762 C CA . GLN A 1 93 ? -15.568 -2.954 25.955 1.00 97.19 93 GLN A CA 1
ATOM 763 C C . GLN A 1 93 ? -16.793 -2.065 26.188 1.00 97.19 93 GLN A C 1
ATOM 765 O O . GLN A 1 93 ? -17.426 -2.154 27.239 1.00 97.19 93 GLN A O 1
ATOM 770 N N . ILE A 1 94 ? -17.177 -1.246 25.203 1.00 95.81 94 ILE A N 1
ATOM 771 C CA . ILE A 1 94 ? -18.384 -0.413 25.284 1.00 95.81 94 ILE A CA 1
ATOM 772 C C . ILE A 1 94 ? -19.633 -1.284 25.426 1.00 95.81 94 ILE A C 1
ATOM 774 O O . ILE A 1 94 ? -20.499 -0.981 26.246 1.00 95.81 94 ILE A O 1
ATOM 778 N N . GLN A 1 95 ? -19.754 -2.357 24.642 1.00 94.50 95 GLN A N 1
ATOM 779 C CA . GLN A 1 95 ? -20.890 -3.275 24.742 1.00 94.50 95 GLN A CA 1
ATOM 780 C C . GLN A 1 95 ? -20.949 -3.951 26.113 1.00 94.50 95 GLN A C 1
ATOM 782 O O . GLN A 1 95 ? -22.017 -3.983 26.724 1.00 94.50 95 GLN A O 1
ATOM 787 N N . TYR A 1 96 ? -19.809 -4.417 26.622 1.00 94.12 96 TYR A N 1
ATOM 788 C CA . TYR A 1 96 ? -19.710 -4.992 27.960 1.00 94.12 96 TYR A CA 1
ATOM 789 C C . TYR A 1 96 ? -20.138 -3.989 29.039 1.00 94.12 96 TYR A C 1
ATOM 791 O O . TYR A 1 96 ? -21.016 -4.283 29.848 1.00 94.12 96 TYR A O 1
ATOM 799 N N . LEU A 1 97 ? -19.596 -2.768 29.013 1.00 91.00 97 LEU A N 1
ATOM 800 C CA . LEU A 1 97 ? -19.960 -1.718 29.965 1.00 91.00 97 LEU A CA 1
ATOM 801 C C . LEU A 1 97 ? -21.444 -1.362 29.883 1.00 91.00 97 LEU A C 1
ATOM 803 O O . LEU A 1 97 ? -22.083 -1.217 30.918 1.00 91.00 97 LEU A O 1
ATOM 807 N N . LYS A 1 98 ? -22.025 -1.279 28.681 1.00 89.38 98 LYS A N 1
ATOM 808 C CA . LYS A 1 98 ? -23.468 -1.052 28.511 1.00 89.38 98 LYS A CA 1
ATOM 809 C C . LYS A 1 98 ? -24.311 -2.166 29.129 1.00 89.38 98 LYS A C 1
ATOM 811 O O . LYS A 1 98 ? -25.362 -1.864 29.682 1.00 89.38 98 LYS A O 1
ATOM 816 N N . GLN A 1 99 ? -23.875 -3.423 29.050 1.00 85.00 99 GLN A N 1
ATOM 817 C CA . GLN A 1 99 ? -24.576 -4.539 29.693 1.00 85.00 99 GLN A CA 1
ATOM 818 C C . GLN A 1 99 ? -24.474 -4.465 31.220 1.00 85.00 99 GLN A C 1
ATOM 820 O O . GLN A 1 99 ? -25.481 -4.620 31.902 1.00 85.00 99 GLN A O 1
ATOM 825 N N . VAL A 1 100 ? -23.286 -4.173 31.758 1.00 81.50 100 VAL A N 1
ATOM 826 C CA . VAL A 1 100 ? -23.069 -4.047 33.211 1.00 81.50 100 VAL A CA 1
ATOM 827 C C . VAL A 1 100 ? -23.791 -2.825 33.790 1.00 81.50 100 VAL A C 1
ATOM 829 O O . VAL A 1 100 ? -24.296 -2.870 34.909 1.00 81.50 100 VAL A O 1
ATOM 832 N N . GLN A 1 101 ? -23.857 -1.730 33.033 1.00 76.69 101 GLN A N 1
ATOM 833 C CA . GLN A 1 101 ? -24.444 -0.458 33.456 1.00 76.69 101 GLN A CA 1
ATOM 834 C C . GLN A 1 101 ? -25.950 -0.358 33.172 1.00 76.69 101 GLN A C 1
ATOM 836 O O . GLN A 1 101 ? -26.530 0.693 33.417 1.00 76.69 101 GLN A O 1
ATOM 841 N N . GLN A 1 102 ? -26.605 -1.406 32.668 1.00 74.31 102 GLN A N 1
ATOM 842 C CA . GLN A 1 102 ? -28.068 -1.486 32.615 1.00 74.31 102 GLN A CA 1
ATOM 843 C C . GLN A 1 102 ? -28.574 -2.097 33.933 1.00 74.31 102 GLN A C 1
ATOM 845 O O . GLN A 1 102 ? -28.709 -3.320 34.020 1.00 74.31 102 GLN A O 1
ATOM 850 N N . PRO A 1 103 ? -28.840 -1.295 34.988 1.00 70.31 103 PRO A N 1
ATOM 851 C CA . PRO A 1 103 ? -29.475 -1.810 36.189 1.00 70.31 103 PRO A CA 1
ATOM 852 C C . PRO A 1 103 ? -30.828 -2.403 35.808 1.00 70.31 103 PRO A C 1
ATOM 854 O O . PRO A 1 103 ? -31.612 -1.800 35.070 1.00 70.31 103 PRO A O 1
ATOM 857 N N . SER A 1 104 ? -31.122 -3.591 36.330 1.00 79.06 104 SER A N 1
ATOM 858 C CA . SER A 1 104 ? -32.441 -4.189 36.150 1.00 79.06 104 SER A CA 1
ATOM 859 C C . SER A 1 104 ? -33.524 -3.235 36.668 1.00 79.06 104 SER A C 1
ATOM 861 O O . SER A 1 104 ? -33.308 -2.469 37.611 1.00 79.06 104 SER A O 1
ATOM 863 N N . VAL A 1 105 ? -34.730 -3.312 36.103 1.00 75.62 105 VAL A N 1
ATOM 864 C CA . VAL A 1 105 ? -35.875 -2.495 36.551 1.00 75.62 105 VAL A CA 1
ATOM 865 C C . VAL A 1 105 ? -36.112 -2.634 38.065 1.00 75.62 105 VAL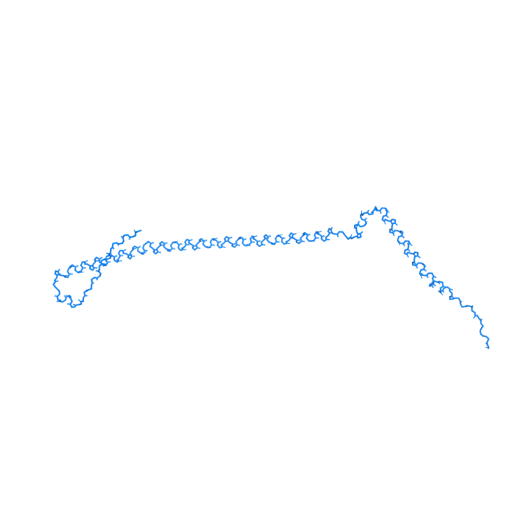 A C 1
ATOM 867 O O . VAL A 1 105 ? -36.516 -1.675 38.717 1.00 75.62 105 VAL A O 1
ATOM 870 N N . ALA A 1 106 ? -35.816 -3.801 38.648 1.00 77.81 106 ALA A N 1
ATOM 871 C CA . ALA A 1 106 ? -35.880 -4.026 40.091 1.00 77.81 106 ALA A CA 1
ATOM 872 C C . ALA A 1 106 ? -34.813 -3.235 40.871 1.00 77.81 106 ALA A C 1
ATOM 874 O O . ALA A 1 106 ? -35.139 -2.630 41.890 1.00 77.81 106 ALA A O 1
ATOM 875 N N . GLN A 1 107 ? -33.570 -3.184 40.380 1.00 76.62 107 GLN A N 1
ATOM 876 C CA . GLN A 1 107 ? -32.504 -2.370 40.975 1.00 76.62 107 GLN A CA 1
ATOM 877 C C . GLN A 1 107 ? -32.821 -0.876 40.871 1.00 76.62 107 GLN A C 1
ATOM 879 O O . GLN A 1 107 ? -32.714 -0.177 41.873 1.00 76.62 107 GLN A O 1
ATOM 884 N N . LEU A 1 108 ? -33.308 -0.408 39.714 1.00 76.50 108 LEU A N 1
ATOM 885 C CA . LEU A 1 108 ? -33.753 0.981 39.531 1.00 76.50 108 LEU A CA 1
ATOM 886 C C . LEU A 1 108 ? -34.874 1.361 40.503 1.00 76.50 108 LEU A C 1
ATOM 888 O O . LEU A 1 108 ? -34.820 2.417 41.133 1.00 76.50 108 LEU A O 1
ATOM 892 N N . ARG A 1 109 ? -35.881 0.489 40.659 1.00 76.31 109 ARG A N 1
ATOM 893 C CA . ARG A 1 109 ? -36.948 0.675 41.654 1.00 76.31 109 ARG A CA 1
ATOM 894 C C . ARG A 1 109 ? -36.372 0.739 43.067 1.00 76.31 109 ARG A C 1
ATOM 896 O O . ARG A 1 109 ? -36.727 1.644 43.808 1.00 76.31 109 ARG A O 1
ATOM 903 N N . SER A 1 110 ? -35.451 -0.158 43.414 1.00 75.06 110 SER A N 1
ATOM 904 C CA . SER A 1 110 ? -34.814 -0.169 44.735 1.00 75.06 110 SER A CA 1
ATOM 905 C C . SER A 1 110 ? -33.960 1.071 45.014 1.00 75.06 110 SER A C 1
ATOM 907 O O . SER A 1 110 ? -33.837 1.435 46.175 1.00 75.06 110 SER A O 1
ATOM 909 N N . THR A 1 111 ? -33.365 1.709 44.000 1.00 72.88 111 THR A N 1
ATOM 910 C CA . THR A 1 111 ? -32.608 2.966 44.165 1.00 72.88 111 THR A CA 1
ATOM 911 C C . THR A 1 111 ? -33.490 4.213 44.191 1.00 72.88 111 THR A C 1
ATOM 913 O O . THR A 1 111 ? -33.071 5.234 44.723 1.00 72.88 111 THR A O 1
ATOM 916 N N . MET A 1 112 ? -34.693 4.159 43.606 1.00 78.81 112 MET A N 1
ATOM 917 C CA . MET A 1 112 ? -35.657 5.269 43.632 1.00 78.81 112 MET A CA 1
ATOM 918 C C . MET A 1 112 ? -36.512 5.293 44.900 1.00 78.81 112 MET A C 1
ATOM 920 O O . MET A 1 112 ? -37.051 6.340 45.254 1.00 78.81 112 MET A O 1
ATOM 924 N N . VAL A 1 113 ? -36.673 4.150 45.566 1.00 80.81 113 VAL A N 1
ATOM 925 C CA . VAL A 1 113 ? -37.351 4.074 46.860 1.00 80.81 113 VAL A CA 1
ATOM 926 C C . VAL A 1 113 ? -36.318 4.327 47.953 1.00 80.81 113 VAL A C 1
ATOM 928 O O . VAL A 1 113 ? -35.257 3.706 47.958 1.00 80.81 113 VAL A O 1
ATOM 931 N N . ASP A 1 114 ? -36.632 5.227 48.885 1.00 86.25 114 ASP A N 1
ATOM 932 C CA . ASP A 1 114 ? -35.804 5.450 50.071 1.00 86.25 114 ASP A CA 1
ATOM 933 C C . ASP A 1 114 ? -35.493 4.108 50.778 1.00 86.25 114 ASP A C 1
ATOM 935 O O . ASP A 1 114 ? -36.402 3.285 50.934 1.00 86.25 114 ASP A O 1
ATOM 939 N N . PRO A 1 115 ? -34.244 3.849 51.212 1.00 83.62 115 PRO A N 1
ATOM 940 C CA . PRO A 1 115 ? -33.862 2.558 51.782 1.00 83.62 115 PRO A CA 1
ATOM 941 C C . PRO A 1 115 ? -34.715 2.113 52.976 1.00 83.62 115 PRO A C 1
ATOM 943 O O . PRO A 1 115 ? -35.019 0.922 53.095 1.00 83.62 115 PRO A O 1
ATOM 946 N N . ALA A 1 116 ? -35.133 3.045 53.841 1.00 86.50 116 ALA A N 1
ATOM 947 C CA . ALA A 1 116 ? -35.985 2.724 54.980 1.00 86.50 116 ALA A CA 1
ATOM 948 C C . ALA A 1 116 ? -37.406 2.384 54.511 1.00 86.50 116 ALA A C 1
ATOM 950 O O . ALA A 1 116 ? -37.985 1.394 54.958 1.00 86.50 116 ALA A O 1
ATOM 951 N N . ILE A 1 117 ? -37.940 3.140 53.547 1.00 86.31 117 ILE A N 1
ATOM 952 C CA . ILE A 1 117 ? -39.248 2.865 52.935 1.00 86.31 117 ILE A CA 1
ATOM 953 C C . ILE A 1 117 ? -39.255 1.506 52.216 1.00 86.31 117 ILE A C 1
ATOM 955 O O . ILE A 1 117 ? -40.196 0.727 52.375 1.00 86.31 117 ILE A O 1
ATOM 959 N N . ASN A 1 118 ? -38.199 1.175 51.470 1.00 87.69 118 ASN A N 1
ATOM 960 C CA . ASN A 1 118 ? -38.074 -0.107 50.775 1.00 87.69 118 ASN A CA 1
ATOM 961 C C . ASN A 1 118 ? -38.077 -1.284 51.763 1.00 87.69 118 ASN A C 1
ATOM 963 O O . ASN A 1 118 ? -38.741 -2.294 51.530 1.00 87.69 118 ASN A O 1
ATOM 967 N N . LEU A 1 119 ? -37.389 -1.133 52.900 1.00 86.38 119 LEU A N 1
ATOM 968 C CA . LEU A 1 119 ? -37.370 -2.145 53.953 1.00 86.38 119 LEU A CA 1
ATOM 969 C C . LEU A 1 119 ? -38.771 -2.389 54.535 1.00 86.38 119 LEU A C 1
ATOM 971 O O . LEU A 1 119 ? -39.154 -3.543 54.736 1.00 86.38 119 LEU A O 1
ATOM 975 N N . PHE A 1 120 ? -39.559 -1.330 54.746 1.00 89.31 120 PHE A N 1
ATOM 976 C CA . PHE A 1 120 ? -40.949 -1.467 55.184 1.00 89.31 120 PHE A CA 1
ATOM 977 C C . PHE A 1 120 ? -41.817 -2.178 54.144 1.00 89.31 120 PHE A C 1
ATOM 979 O O . PHE A 1 120 ? -42.542 -3.102 54.507 1.00 89.31 120 PHE A O 1
ATOM 986 N N . PHE A 1 121 ? -41.704 -1.833 52.858 1.00 87.88 121 PHE A N 1
ATOM 987 C CA . PHE A 1 121 ? -42.435 -2.529 51.791 1.00 87.88 121 PHE A CA 1
ATOM 988 C C . PHE A 1 121 ? -42.095 -4.021 51.721 1.00 87.88 121 PHE A C 1
ATOM 990 O O . PHE A 1 121 ? -42.996 -4.850 51.588 1.00 87.88 121 PHE A O 1
ATOM 997 N N . LEU A 1 122 ? -40.812 -4.376 51.835 1.00 88.75 122 LEU A N 1
ATOM 998 C CA . LEU A 1 122 ? -40.373 -5.773 51.852 1.00 88.75 122 LEU A CA 1
ATOM 999 C C . LEU A 1 122 ? -40.933 -6.523 53.062 1.00 88.75 122 LEU A C 1
ATOM 1001 O O . LEU A 1 122 ? -41.428 -7.641 52.912 1.00 88.75 122 LEU A O 1
ATOM 1005 N N . LYS A 1 123 ? -40.907 -5.895 54.242 1.00 92.19 123 LYS A N 1
ATOM 1006 C CA . LYS A 1 123 ? -41.457 -6.475 55.469 1.00 92.19 123 LYS A CA 1
ATOM 1007 C C . LYS A 1 123 ? -42.968 -6.686 55.364 1.00 92.19 123 LYS A C 1
ATOM 1009 O O . LYS A 1 123 ? -43.436 -7.792 55.610 1.00 92.19 123 LYS A O 1
ATOM 1014 N N . MET A 1 124 ? -43.707 -5.674 54.909 1.00 94.19 124 MET A N 1
ATOM 1015 C CA . MET A 1 124 ? -45.154 -5.764 54.688 1.00 94.19 124 MET A CA 1
ATOM 1016 C C . MET A 1 124 ? -45.508 -6.857 53.680 1.00 94.19 124 MET A C 1
ATOM 1018 O O . MET A 1 124 ? -46.446 -7.616 53.899 1.00 94.19 124 MET A O 1
ATOM 1022 N N . LYS A 1 125 ? -44.746 -6.972 52.586 1.00 93.56 125 LYS A N 1
ATOM 1023 C CA . LYS A 1 125 ? -44.949 -8.032 51.596 1.00 93.56 125 LYS A CA 1
ATOM 1024 C C . LYS A 1 125 ? -44.716 -9.421 52.200 1.00 93.56 125 LYS A C 1
ATOM 1026 O O . LYS A 1 125 ? -45.491 -10.328 51.926 1.00 93.56 125 LYS A O 1
ATOM 1031 N N . GLY A 1 126 ? -43.683 -9.583 53.029 1.00 94.12 126 GLY A N 1
ATOM 1032 C CA . GLY A 1 126 ? -43.404 -10.844 53.723 1.00 94.12 126 GLY A CA 1
ATOM 1033 C C . GLY A 1 126 ? -44.479 -11.220 54.746 1.00 94.12 126 GLY A C 1
ATOM 1034 O O . GLY A 1 126 ? -44.891 -12.375 54.805 1.00 94.12 126 GLY A O 1
ATOM 1035 N N . GLU A 1 127 ? -44.973 -10.250 55.518 1.00 95.12 127 GLU A N 1
ATOM 1036 C CA . GLU A 1 127 ? -46.090 -10.451 56.452 1.00 95.12 127 GLU A CA 1
ATOM 1037 C C . GLU A 1 127 ? -47.388 -10.812 55.712 1.00 95.12 127 GLU A C 1
ATOM 1039 O O . GLU A 1 127 ? -48.124 -11.705 56.140 1.00 95.12 127 GLU A O 1
ATOM 1044 N N . LEU A 1 128 ? -47.652 -10.175 54.567 1.00 96.50 128 LEU A N 1
ATOM 1045 C CA . LEU A 1 128 ? -48.795 -10.495 53.715 1.00 96.50 128 LEU A CA 1
ATOM 1046 C C . LEU A 1 128 ? -48.713 -11.924 53.153 1.00 96.50 128 LEU A C 1
ATOM 1048 O O . LEU A 1 128 ? -49.699 -12.652 53.212 1.00 96.50 128 LEU A O 1
ATOM 1052 N N . GLU A 1 129 ? -47.552 -12.351 52.653 1.00 96.06 129 GLU A N 1
ATOM 1053 C CA . GLU A 1 129 ? -47.395 -13.718 52.140 1.00 96.06 129 GLU A CA 1
ATOM 1054 C C . GLU A 1 129 ? -47.521 -14.748 53.270 1.00 96.06 129 GLU A C 1
ATOM 1056 O O . GLU A 1 129 ? -48.283 -15.697 53.147 1.00 96.06 129 GLU A O 1
ATOM 1061 N N . GLN A 1 130 ? -46.898 -14.511 54.432 1.00 95.25 130 GLN A N 1
ATOM 1062 C CA . GLN A 1 130 ? -47.058 -15.395 55.594 1.00 95.25 130 GLN A CA 1
ATOM 1063 C C . GLN A 1 130 ? -48.512 -15.523 56.054 1.00 95.25 130 GLN A C 1
ATOM 1065 O O . GLN A 1 130 ? -48.937 -16.596 56.480 1.00 95.25 130 GLN A O 1
ATOM 1070 N N . THR A 1 131 ? -49.266 -14.423 56.060 1.00 94.69 131 THR A N 1
ATOM 1071 C CA . THR A 1 131 ? -50.678 -14.464 56.465 1.00 94.69 131 THR A CA 1
ATOM 1072 C C . THR A 1 131 ? -51.529 -15.190 55.438 1.00 94.69 131 THR A C 1
ATOM 1074 O O . THR A 1 131 ? -52.417 -15.948 55.826 1.00 94.69 131 THR A O 1
ATOM 1077 N N . LYS A 1 132 ? -51.224 -15.024 54.151 1.00 95.81 132 LYS A N 1
ATOM 1078 C CA . LYS A 1 132 ? -51.859 -15.773 53.073 1.00 95.81 132 LYS A CA 1
ATOM 1079 C C . LYS A 1 132 ? -51.552 -17.271 53.169 1.00 95.81 132 LYS A C 1
ATOM 1081 O O . LYS A 1 132 ? -52.490 -18.059 53.147 1.00 95.81 132 LYS A O 1
ATOM 1086 N N . ASP A 1 133 ? -50.297 -17.654 53.392 1.00 95.00 133 ASP A N 1
ATOM 1087 C CA . ASP A 1 133 ? -49.891 -19.054 53.580 1.00 95.00 133 ASP A CA 1
ATOM 1088 C C . ASP A 1 133 ? -50.623 -19.694 54.765 1.00 95.00 133 ASP A C 1
ATOM 1090 O O . ASP A 1 133 ? -51.172 -20.788 54.656 1.00 95.00 133 ASP A O 1
ATOM 1094 N N . LYS A 1 134 ? -50.694 -18.990 55.903 1.00 93.06 134 LYS A N 1
ATOM 1095 C CA . LYS A 1 134 ? -51.448 -19.451 57.080 1.00 93.06 134 LYS A CA 1
ATOM 1096 C C . LYS A 1 134 ? -52.939 -19.591 56.786 1.00 93.06 134 LYS A C 1
ATOM 1098 O O . LYS A 1 134 ? -53.567 -20.531 57.263 1.00 93.06 134 LYS A O 1
ATOM 1103 N N . LEU A 1 135 ? -53.515 -18.672 56.012 1.00 93.06 135 LEU A N 1
ATOM 1104 C CA . LEU A 1 135 ? -54.916 -18.743 55.606 1.00 93.06 135 LEU A CA 1
ATOM 1105 C C . LEU A 1 135 ? -55.175 -19.934 54.673 1.00 93.06 135 LEU A C 1
ATOM 1107 O O . LEU A 1 135 ? -56.196 -20.596 54.821 1.00 93.06 135 LEU A O 1
ATOM 1111 N N . GLU A 1 136 ? -54.258 -20.227 53.749 1.00 93.06 136 GLU A N 1
ATOM 1112 C CA . GLU A 1 136 ? -54.332 -21.397 52.865 1.00 93.06 136 GLU A CA 1
ATOM 1113 C C . GLU A 1 136 ? -54.132 -22.717 53.629 1.00 93.06 136 GLU A C 1
ATOM 1115 O O . GLU A 1 136 ? -54.758 -23.726 53.301 1.00 93.06 136 GLU A O 1
ATOM 1120 N N . GLN A 1 137 ? -53.309 -22.720 54.681 1.00 89.81 137 GLN A N 1
ATOM 1121 C CA . GLN A 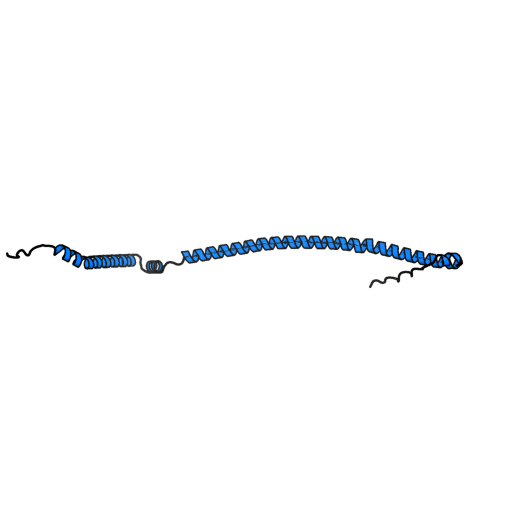1 137 ? -53.079 -23.888 55.536 1.00 89.81 137 GLN A CA 1
ATOM 1122 C C . GLN A 1 137 ? -54.198 -24.116 56.561 1.00 89.81 137 GLN A C 1
ATOM 1124 O O . GLN A 1 137 ? -54.465 -25.266 56.906 1.00 89.81 137 GLN A O 1
ATOM 1129 N N . ALA A 1 138 ? -54.912 -23.075 57.001 1.00 86.62 138 ALA A N 1
ATOM 1130 C CA . ALA A 1 138 ? -55.951 -23.184 58.029 1.00 86.62 138 ALA A CA 1
ATOM 1131 C C . ALA A 1 138 ? -57.064 -24.215 57.713 1.00 86.62 138 ALA A C 1
ATOM 1133 O O . ALA A 1 138 ? -57.435 -24.967 58.616 1.00 86.62 138 ALA A O 1
ATOM 1134 N N . PRO A 1 139 ? -57.595 -24.336 56.477 1.00 85.00 139 PRO A N 1
ATOM 1135 C CA . PRO A 1 139 ? -58.540 -25.396 56.121 1.00 85.00 139 PRO A CA 1
ATOM 1136 C C . PRO A 1 139 ? -57.929 -26.798 56.196 1.00 85.00 139 PRO A C 1
ATOM 1138 O O . PRO A 1 139 ? -58.578 -27.718 56.696 1.00 85.00 139 PRO A O 1
ATOM 1141 N N . ASN A 1 140 ? -56.687 -26.957 55.727 1.00 85.81 140 ASN A N 1
ATOM 1142 C CA . ASN A 1 140 ? -55.970 -28.229 55.790 1.00 85.81 140 ASN A CA 1
ATOM 1143 C C . ASN A 1 140 ? -55.736 -28.640 57.245 1.00 85.81 140 ASN A C 1
ATOM 1145 O O . ASN A 1 140 ? -56.044 -29.771 57.614 1.00 85.81 140 ASN A O 1
ATOM 1149 N N . GLU A 1 141 ? -55.300 -27.712 58.094 1.00 84.62 141 GLU A N 1
ATOM 1150 C CA . GLU A 1 141 ? -55.162 -27.940 59.530 1.00 84.62 141 GLU A CA 1
ATOM 1151 C C . GLU A 1 141 ? -56.512 -28.286 60.170 1.00 84.62 141 GLU A C 1
ATOM 1153 O O . GLU A 1 141 ? -56.630 -29.318 60.822 1.00 84.62 141 GLU A O 1
ATOM 1158 N N . LEU A 1 142 ? -57.571 -27.502 59.938 1.00 82.50 142 LEU A N 1
ATOM 1159 C CA . LEU A 1 142 ? -58.920 -27.783 60.455 1.00 82.50 142 LEU A CA 1
ATOM 1160 C C . LEU A 1 142 ? -59.444 -29.159 60.021 1.00 82.50 142 LEU A C 1
ATOM 1162 O O . LEU A 1 142 ? -60.121 -29.832 60.799 1.00 82.50 142 LEU A O 1
ATOM 1166 N N . SER A 1 143 ? -59.143 -29.587 58.793 1.00 78.50 143 SER A N 1
ATOM 1167 C CA . SER A 1 143 ? -59.488 -30.926 58.309 1.00 78.50 143 SER A CA 1
ATOM 1168 C C . SER A 1 143 ? -58.670 -32.024 58.999 1.00 78.50 143 SER A C 1
ATOM 1170 O O . SER A 1 143 ? -59.224 -33.075 59.319 1.00 78.50 143 SER A O 1
ATOM 1172 N N . ALA A 1 144 ? -57.401 -31.755 59.322 1.00 76.19 144 ALA A N 1
ATOM 1173 C CA . ALA A 1 144 ? -56.546 -32.657 60.086 1.00 76.19 144 ALA A CA 1
ATOM 1174 C C . ALA A 1 144 ? -57.007 -32.788 61.552 1.00 76.19 144 ALA A C 1
ATOM 1176 O O . ALA A 1 144 ? -57.021 -33.890 62.093 1.00 76.19 144 ALA A O 1
ATOM 1177 N N . TRP A 1 145 ? -57.472 -31.703 62.183 1.00 66.81 145 TRP A N 1
ATOM 1178 C CA . TRP A 1 145 ? -58.025 -31.726 63.549 1.00 66.81 145 TRP A CA 1
ATOM 1179 C C . TRP A 1 145 ? -59.429 -32.344 63.626 1.00 66.81 145 TRP A C 1
ATOM 1181 O O . TRP A 1 145 ? -59.796 -32.945 64.638 1.00 66.81 145 TRP A O 1
ATOM 1191 N N . LYS A 1 146 ? -60.218 -32.254 62.548 1.00 64.88 146 LYS A N 1
ATOM 1192 C CA . LYS A 1 146 ? -61.513 -32.947 62.424 1.00 64.88 146 LYS A CA 1
ATOM 1193 C C . LYS A 1 146 ? -61.389 -34.469 62.318 1.00 64.88 146 LYS A C 1
ATOM 1195 O O . LYS A 1 146 ? -62.414 -35.145 62.343 1.00 64.88 146 LYS A O 1
ATOM 1200 N N . PHE A 1 147 ? -60.176 -35.023 62.283 1.00 56.16 147 PHE A N 1
ATOM 1201 C CA . PHE A 1 147 ? -59.925 -36.458 62.434 1.00 56.16 147 PHE A CA 1
ATOM 1202 C C . PHE A 1 147 ? -60.037 -36.914 63.904 1.00 56.16 147 PHE A C 1
ATOM 1204 O O . PHE A 1 147 ? -59.193 -37.633 64.429 1.00 56.16 147 PHE A O 1
ATOM 1211 N N . THR A 1 148 ? -61.099 -36.490 64.590 1.00 55.03 148 THR A N 1
ATOM 1212 C CA . THR A 1 148 ? -61.539 -37.081 65.857 1.00 55.03 148 THR A CA 1
ATOM 1213 C C . THR A 1 148 ? -62.638 -38.098 65.539 1.00 55.03 148 THR A C 1
ATOM 1215 O O . THR A 1 148 ? -63.739 -37.708 65.139 1.00 55.03 148 THR A O 1
ATOM 1218 N N . PRO A 1 149 ? -62.363 -39.411 65.649 1.00 58.19 149 PRO A N 1
ATOM 1219 C CA . PRO A 1 149 ? -63.375 -40.435 65.461 1.00 58.19 149 PRO A CA 1
ATOM 1220 C C . PRO A 1 149 ? -64.278 -40.462 66.691 1.00 58.19 149 PRO A C 1
ATOM 1222 O O . PRO A 1 149 ? -63.988 -41.156 67.658 1.00 58.19 149 PRO A O 1
ATOM 1225 N N . ASP A 1 150 ? -65.391 -39.736 66.661 1.00 49.66 150 ASP A N 1
ATOM 1226 C CA . ASP A 1 150 ? -66.515 -40.132 67.502 1.00 49.66 150 ASP A CA 1
ATOM 1227 C C . ASP A 1 150 ? -67.851 -39.901 66.804 1.00 49.66 150 ASP A C 1
ATOM 1229 O O . ASP A 1 150 ? -68.431 -38.816 66.820 1.00 49.66 150 ASP A O 1
ATOM 1233 N N . ARG A 1 151 ? -68.323 -40.971 66.165 1.00 48.69 151 ARG A N 1
ATOM 1234 C CA . ARG A 1 151 ? -69.671 -41.483 66.398 1.00 48.69 151 ARG A CA 1
ATOM 1235 C C . ARG A 1 151 ? -69.605 -43.003 66.379 1.00 48.69 151 ARG A C 1
ATOM 1237 O O . ARG A 1 151 ? -69.610 -43.651 65.337 1.00 48.69 151 ARG A O 1
ATOM 1244 N N . SER A 1 152 ? -69.517 -43.546 67.581 1.00 46.59 152 SER A N 1
ATOM 1245 C CA . SER A 1 152 ? -69.989 -44.878 67.921 1.00 46.59 152 SER A CA 1
ATOM 1246 C C . SER A 1 152 ? -71.435 -45.122 67.433 1.00 46.59 152 SER A C 1
ATOM 1248 O O . SER A 1 152 ? -72.259 -44.206 67.407 1.00 46.59 152 SER A O 1
ATOM 1250 N N . LYS A 1 153 ? -71.714 -46.405 67.142 1.00 47.53 153 LYS A N 1
ATOM 1251 C CA . LYS A 1 153 ? -73.002 -47.087 66.867 1.00 47.53 153 LYS A CA 1
ATOM 1252 C C . LYS A 1 153 ? -73.402 -47.294 65.399 1.00 47.53 153 LYS A C 1
ATOM 1254 O O . LYS A 1 153 ? -74.132 -46.500 64.819 1.00 47.53 153 LYS A O 1
ATOM 1259 N N . TRP A 1 154 ? -73.066 -48.479 64.891 1.00 39.72 154 TRP A N 1
ATOM 1260 C CA . TRP A 1 154 ? -74.058 -49.319 64.217 1.00 39.72 154 TRP A CA 1
ATOM 1261 C C . TRP A 1 154 ? -74.379 -50.479 65.160 1.00 39.72 154 TRP A C 1
ATOM 1263 O O . TRP A 1 154 ? -73.479 -51.202 65.581 1.00 39.72 154 TRP A O 1
ATOM 1273 N N . CYS A 1 155 ? -75.643 -50.547 65.575 1.00 45.59 155 CYS A N 1
ATOM 1274 C CA . CYS A 1 155 ? -76.241 -51.744 66.143 1.00 45.59 155 CYS A CA 1
ATOM 1275 C C . CYS A 1 155 ? -76.251 -52.833 65.065 1.00 45.59 155 CYS A C 1
ATOM 1277 O O . CYS A 1 155 ? -76.676 -52.544 63.948 1.00 45.59 155 CYS A O 1
ATOM 1279 N N . ASP A 1 156 ? -75.757 -54.022 65.396 1.00 39.97 156 ASP A N 1
ATOM 1280 C CA . ASP A 1 156 ? -76.483 -55.303 65.379 1.00 39.97 156 ASP A CA 1
ATOM 1281 C C . ASP A 1 156 ? -75.611 -56.387 66.036 1.00 39.97 156 ASP A C 1
ATOM 1283 O O . ASP A 1 156 ? -74.377 -56.378 65.806 1.00 39.97 156 ASP A O 1
#

Organism: Neovison vison (NCBI:txid452646)

Radius of gyration: 56.89 Å; Cα contacts (8 Å, |Δi|>4): 25; chains: 1; bounding box: 116×72×133 Å

Sequence (156 aa):
MTNEEPLPKKVRLSETDFKVMARDELIPRWKQYEAYVQALEGKYTDLNSNDVTGLRESEEKLKQQQQESARRENILVMRLATKEQEMQECTTQIQYLKQVQQPSVAQLRSTMVDPAINLFFLKMKGELEQTKDKLEQAPNELSAWKFTPDRSKWCD

Solvent-accessible surface area (backbone atoms only — not comparable to full-atom values): 9105 Å² total; per-residue (Å²): 134,84,86,73,75,79,75,57,69,81,66,83,80,56,80,67,49,72,75,71,55,56,70,83,64,46,52,61,49,50,53,40,35,51,52,25,49,52,52,50,53,51,52,50,52,50,46,57,65,51,52,53,48,50,48,52,54,50,51,51,51,51,51,52,52,50,53,52,50,53,52,52,49,54,53,50,52,54,52,48,52,51,52,53,49,54,50,51,51,50,51,49,52,52,53,52,49,54,59,73,68,53,67,50,72,66,55,51,51,57,72,72,37,56,70,69,60,45,51,50,53,53,49,53,52,51,53,50,50,54,51,48,52,51,60,66,42,47,60,56,49,53,56,61,65,61,71,61,94,77,82,84,84,81,89,130

Mean predicted aligned error: 16.32 Å

InterPro domains:
  IPR033757 Pre-mRNA-splicing regulator WTAP [PF17098] (68-151)
  IPR033757 Pre-mRNA-splicing regulator WTAP [PTHR15217] (7-150)

Secondary structure (DSSP, 8-state):
----PPPPP-----HHHHHHS-HHHHHHHHHHHHHHHHHHHHHHHHIIIIIIHHHHHHHHHHHHHHHHHHHHHHHHHHHHHHHHHHHHHHHHHHHHHHHHT---HHHHHHHHS-HHHHHHHHHHHHHHHHHHHHHHHHHHHHHHHT----------